Protein AF-T0HBQ2-F1 (afdb_monomer)

Radius of gyration: 15.49 Å; Cα contacts (8 Å, |Δi|>4): 165; chains: 1; bounding box: 42×34×46 Å

Organism: NCBI:txid1329909

Secondary structure (DSSP, 8-state):
---PPPPHHHHHHHHHHHHHHHTT---PPPPHHHHHHHHTSTT-SS-SSHHHHHTT---EETTSS-HHHHHHHHHTT-EEE-STTEEEESEEEEEETTEEEEEEPSS---TT-----HHHHHHHHHHTTS--

pLDDT: mean 80.98, std 19.63, range [35.66, 97.38]

Structure (mmCIF, N/CA/C/O backbone):
data_AF-T0HBQ2-F1
#
_entry.id   AF-T0HBQ2-F1
#
loop_
_atom_site.group_PDB
_atom_site.id
_atom_site.type_symbol
_atom_site.label_atom_id
_atom_site.label_alt_id
_atom_site.label_comp_id
_atom_site.label_asym_id
_atom_site.label_entity_id
_atom_site.label_seq_id
_atom_site.pdbx_PDB_ins_code
_atom_site.Cartn_x
_atom_site.Cartn_y
_atom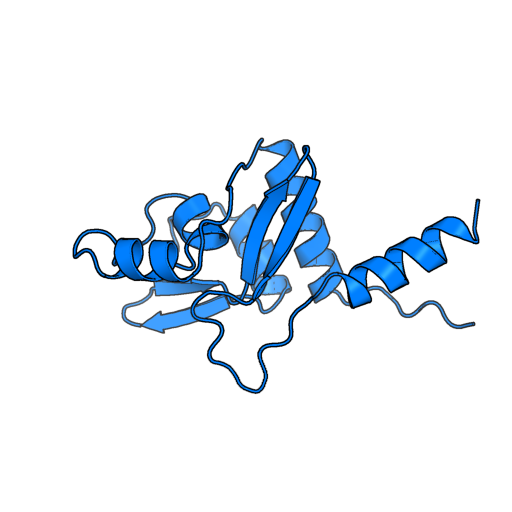_site.Cartn_z
_atom_site.occupancy
_atom_site.B_iso_or_equiv
_atom_site.auth_seq_id
_atom_site.auth_comp_id
_atom_site.auth_asym_id
_atom_site.auth_atom_id
_atom_site.pdbx_PDB_model_num
ATOM 1 N N . MET A 1 1 ? 25.997 1.566 -22.741 1.00 35.66 1 MET A N 1
ATOM 2 C CA . MET A 1 1 ? 24.821 2.125 -22.046 1.00 35.66 1 MET A CA 1
ATOM 3 C C . MET A 1 1 ? 24.712 1.360 -20.736 1.00 35.66 1 MET A C 1
ATOM 5 O O . MET A 1 1 ? 24.513 0.155 -20.761 1.00 35.66 1 MET A O 1
ATOM 9 N N . ILE A 1 2 ? 25.081 2.012 -19.638 1.00 40.78 2 ILE A N 1
ATOM 10 C CA . ILE A 1 2 ? 25.228 1.436 -18.293 1.00 40.78 2 ILE A CA 1
ATOM 11 C C . ILE A 1 2 ? 23.860 0.945 -17.805 1.00 40.78 2 ILE A C 1
ATOM 13 O O . ILE A 1 2 ? 22.962 1.756 -17.610 1.00 40.78 2 ILE A O 1
ATOM 17 N N . HIS A 1 3 ? 23.693 -0.371 -17.645 1.00 42.44 3 HIS A N 1
ATOM 18 C CA . HIS A 1 3 ? 22.608 -0.926 -16.834 1.00 42.44 3 HIS A CA 1
ATOM 19 C C . HIS A 1 3 ? 22.850 -0.440 -15.402 1.00 42.44 3 HIS A C 1
ATOM 21 O O . HIS A 1 3 ? 23.808 -0.884 -14.767 1.00 42.44 3 HIS A O 1
ATOM 27 N N . SER A 1 4 ? 22.042 0.503 -14.912 1.00 50.72 4 SER A N 1
ATOM 28 C CA . SER A 1 4 ? 22.009 0.776 -13.474 1.00 50.72 4 SER A CA 1
ATOM 29 C C . SER A 1 4 ? 21.645 -0.529 -12.762 1.00 50.72 4 SER A C 1
ATOM 31 O O . SER A 1 4 ? 20.703 -1.195 -13.206 1.00 50.72 4 SER A O 1
ATOM 33 N N . PRO A 1 5 ? 22.366 -0.935 -11.701 1.00 57.09 5 PRO A N 1
ATOM 34 C CA . PRO A 1 5 ? 21.876 -2.003 -10.844 1.00 57.09 5 PRO A CA 1
ATOM 35 C C . PRO A 1 5 ? 20.478 -1.603 -10.369 1.00 57.09 5 PRO A C 1
ATOM 37 O O . PRO A 1 5 ? 20.265 -0.448 -10.001 1.00 57.09 5 PRO A O 1
ATOM 40 N N . ILE A 1 6 ? 19.522 -2.530 -10.457 1.00 63.19 6 ILE A N 1
ATOM 41 C CA . ILE A 1 6 ? 18.178 -2.319 -9.912 1.00 63.19 6 ILE A CA 1
ATOM 42 C C . ILE A 1 6 ? 18.363 -1.904 -8.451 1.00 63.19 6 ILE A C 1
ATOM 44 O O . ILE A 1 6 ? 19.066 -2.599 -7.710 1.00 63.19 6 ILE A O 1
ATOM 48 N N . ASP A 1 7 ? 17.792 -0.762 -8.070 1.00 80.50 7 ASP A N 1
ATOM 49 C CA . ASP A 1 7 ? 17.837 -0.277 -6.695 1.00 80.50 7 ASP A CA 1
ATOM 50 C C . ASP A 1 7 ? 17.313 -1.393 -5.765 1.00 80.50 7 ASP A C 1
ATOM 52 O O . ASP A 1 7 ? 16.291 -2.011 -6.085 1.00 80.50 7 ASP A O 1
ATOM 56 N N . PRO A 1 8 ? 17.991 -1.719 -4.648 1.00 79.94 8 PRO A N 1
ATOM 57 C CA . PRO A 1 8 ? 17.496 -2.703 -3.688 1.00 79.94 8 PRO A CA 1
ATOM 58 C C . PRO A 1 8 ? 16.039 -2.468 -3.268 1.00 79.94 8 PRO A C 1
ATOM 60 O O . PRO A 1 8 ? 15.309 -3.439 -3.055 1.00 79.94 8 PRO A O 1
ATOM 63 N N . ALA A 1 9 ? 15.602 -1.206 -3.207 1.00 80.69 9 ALA A N 1
ATOM 64 C CA . ALA A 1 9 ? 14.220 -0.857 -2.928 1.00 80.69 9 ALA A CA 1
ATOM 65 C C . ALA A 1 9 ? 13.281 -1.273 -4.071 1.00 80.69 9 ALA A C 1
ATOM 67 O O . ALA A 1 9 ? 12.290 -1.965 -3.831 1.00 80.69 9 ALA A O 1
ATOM 68 N N . ASP A 1 10 ? 13.627 -0.955 -5.320 1.00 81.06 10 ASP A N 1
ATOM 69 C CA . ASP A 1 10 ? 12.858 -1.364 -6.503 1.00 81.06 10 ASP A CA 1
ATOM 70 C C . ASP A 1 10 ? 12.796 -2.892 -6.642 1.00 81.06 10 ASP A C 1
ATOM 72 O O . ASP A 1 10 ? 11.749 -3.460 -6.970 1.00 81.06 10 ASP A O 1
ATOM 76 N N . ALA A 1 11 ? 13.900 -3.585 -6.350 1.00 84.75 11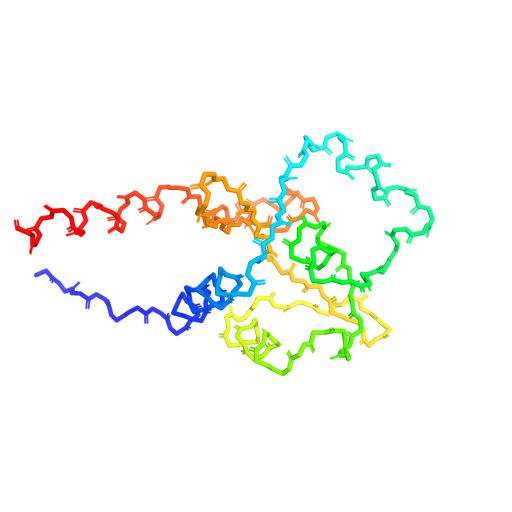 ALA A N 1
ATOM 77 C CA . ALA A 1 11 ? 13.953 -5.043 -6.345 1.00 84.75 11 ALA A CA 1
ATOM 78 C C . ALA A 1 11 ? 13.039 -5.641 -5.263 1.00 84.75 11 ALA A C 1
ATOM 80 O O . ALA A 1 11 ? 12.332 -6.617 -5.527 1.00 84.75 11 ALA A O 1
ATOM 81 N N . ALA A 1 12 ? 13.007 -5.045 -4.067 1.00 88.25 12 ALA A N 1
ATOM 82 C CA . ALA A 1 12 ? 12.119 -5.462 -2.987 1.00 88.25 12 ALA A CA 1
ATOM 83 C C . ALA A 1 12 ? 10.641 -5.220 -3.332 1.00 88.25 12 ALA A C 1
ATOM 85 O O . ALA A 1 12 ? 9.809 -6.099 -3.097 1.00 88.25 12 ALA A O 1
ATOM 86 N N . LEU A 1 13 ? 10.306 -4.094 -3.971 1.00 89.06 13 LEU A N 1
ATOM 87 C CA . LEU A 1 13 ? 8.953 -3.830 -4.471 1.00 89.06 13 LEU A CA 1
ATOM 88 C C . LEU A 1 13 ? 8.551 -4.815 -5.580 1.00 89.06 13 LEU A C 1
ATOM 90 O O . LEU A 1 13 ? 7.431 -5.329 -5.575 1.00 89.06 13 LEU A O 1
ATOM 94 N N . ALA A 1 14 ? 9.454 -5.144 -6.505 1.00 89.50 14 ALA A N 1
ATOM 95 C CA . ALA A 1 14 ? 9.195 -6.150 -7.533 1.00 89.50 14 ALA A CA 1
ATOM 96 C C . ALA A 1 14 ? 8.975 -7.548 -6.926 1.00 89.50 14 ALA A C 1
ATOM 98 O O . ALA A 1 14 ? 8.033 -8.249 -7.310 1.00 89.50 14 ALA A O 1
ATOM 99 N N . ALA A 1 15 ? 9.797 -7.940 -5.948 1.00 93.12 15 ALA A N 1
ATOM 100 C CA . ALA A 1 15 ? 9.646 -9.193 -5.212 1.00 93.12 15 ALA A CA 1
ATOM 101 C C . ALA A 1 15 ? 8.335 -9.229 -4.409 1.00 93.12 15 ALA A C 1
ATOM 103 O O . ALA A 1 15 ? 7.642 -10.247 -4.423 1.00 93.12 15 ALA A O 1
ATOM 104 N N . LEU A 1 16 ? 7.932 -8.107 -3.801 1.00 96.12 16 LEU A N 1
ATOM 105 C CA . LEU A 1 16 ? 6.632 -7.961 -3.147 1.00 96.12 16 LEU A CA 1
ATOM 106 C C . LEU A 1 16 ? 5.493 -8.245 -4.130 1.00 96.12 16 LEU A C 1
ATOM 108 O O . LEU A 1 16 ? 4.626 -9.063 -3.833 1.00 96.12 16 LEU A O 1
ATOM 112 N N . LEU A 1 17 ? 5.501 -7.646 -5.324 1.00 94.94 17 LEU A N 1
ATOM 113 C CA . LEU A 1 17 ? 4.463 -7.904 -6.329 1.00 94.94 17 LEU A CA 1
ATOM 114 C C . LEU A 1 17 ? 4.431 -9.376 -6.767 1.00 94.94 17 LEU A C 1
ATOM 116 O O . LEU A 1 17 ? 3.349 -9.944 -6.934 1.00 94.94 17 LEU A O 1
ATOM 120 N N . GLN A 1 18 ? 5.588 -10.019 -6.936 1.00 95.38 18 GLN A N 1
ATOM 121 C CA . GLN A 1 18 ? 5.652 -11.444 -7.275 1.00 95.38 18 GLN A CA 1
ATOM 122 C C . GLN A 1 18 ? 5.089 -12.325 -6.155 1.00 95.38 18 GLN A C 1
ATOM 124 O O . GLN A 1 18 ? 4.288 -13.221 -6.429 1.00 95.38 18 GLN A O 1
ATOM 129 N N . LEU A 1 19 ? 5.449 -12.038 -4.903 1.00 97.12 19 LEU A N 1
ATOM 130 C CA . LEU A 1 19 ? 4.963 -12.749 -3.726 1.00 97.12 19 LEU A CA 1
ATOM 131 C C . LEU A 1 19 ? 3.445 -12.617 -3.580 1.00 97.12 19 LEU A C 1
ATOM 133 O O . LEU A 1 19 ? 2.736 -13.613 -3.436 1.00 97.12 19 LEU A O 1
ATOM 137 N N . LEU A 1 20 ? 2.932 -11.390 -3.678 1.00 96.62 20 LEU A N 1
ATOM 138 C CA . LEU A 1 20 ? 1.500 -11.107 -3.643 1.00 96.62 20 LEU A CA 1
ATOM 139 C C . LEU A 1 20 ? 0.764 -11.857 -4.758 1.00 96.62 20 LEU A C 1
ATOM 141 O O . LEU A 1 20 ? -0.273 -12.470 -4.510 1.00 96.62 20 LEU A O 1
ATOM 145 N N . LYS A 1 21 ? 1.324 -11.880 -5.972 1.00 95.00 21 LYS A N 1
ATOM 146 C CA . LYS A 1 21 ? 0.753 -12.626 -7.098 1.00 95.00 21 LYS A CA 1
ATOM 147 C C . LYS A 1 21 ? 0.721 -14.132 -6.831 1.00 95.00 21 LYS A C 1
ATOM 149 O O . LYS A 1 21 ? -0.304 -14.761 -7.088 1.00 95.00 21 LYS A O 1
ATOM 154 N N . ALA A 1 22 ? 1.802 -14.702 -6.298 1.00 96.31 22 ALA A N 1
ATOM 155 C CA . ALA A 1 22 ? 1.880 -16.122 -5.946 1.00 96.31 22 ALA A CA 1
ATOM 156 C C . ALA A 1 22 ? 0.867 -16.516 -4.859 1.00 96.31 22 ALA A C 1
ATOM 158 O O . ALA A 1 22 ? 0.388 -17.644 -4.839 1.00 96.31 22 ALA A O 1
ATOM 159 N N . ARG A 1 23 ? 0.506 -15.566 -3.992 1.00 96.06 23 ARG A N 1
ATOM 160 C CA . ARG A 1 23 ? -0.496 -15.723 -2.930 1.00 96.06 23 ARG A CA 1
ATOM 161 C C . ARG A 1 23 ? -1.908 -15.305 -3.355 1.00 96.06 23 ARG A C 1
ATOM 163 O O . ARG A 1 23 ? -2.772 -15.127 -2.503 1.00 96.06 23 ARG A O 1
ATOM 170 N N . ASN A 1 24 ? -2.144 -15.127 -4.657 1.00 95.81 24 ASN A N 1
ATOM 171 C CA . ASN A 1 24 ? -3.436 -14.734 -5.223 1.00 95.81 24 ASN A CA 1
ATOM 172 C C . ASN A 1 24 ? -4.005 -13.429 -4.637 1.00 95.81 24 ASN A C 1
ATOM 174 O O . ASN A 1 24 ? -5.224 -13.267 -4.560 1.00 95.81 24 ASN A O 1
ATOM 178 N N . TYR A 1 25 ? -3.136 -12.487 -4.254 1.00 96.56 25 TYR A N 1
ATOM 179 C CA . TYR A 1 25 ? -3.552 -11.160 -3.815 1.00 96.56 25 TYR A CA 1
ATOM 180 C C . TYR A 1 25 ? -4.443 -10.504 -4.872 1.00 96.56 25 TYR A C 1
ATOM 182 O O . TYR A 1 25 ? -4.109 -10.466 -6.062 1.00 96.56 25 TYR A O 1
ATOM 190 N N . HIS A 1 26 ? -5.566 -9.953 -4.422 1.00 95.06 26 HIS A N 1
ATOM 191 C CA . HIS A 1 26 ? -6.528 -9.307 -5.293 1.00 95.06 26 HIS A CA 1
ATOM 192 C C . HIS A 1 26 ? -7.122 -8.076 -4.618 1.00 95.06 26 HIS A C 1
ATOM 194 O O . HIS A 1 26 ? -7.753 -8.158 -3.566 1.00 95.06 26 HIS A O 1
ATOM 200 N N . PHE A 1 27 ? -6.955 -6.929 -5.266 1.00 95.00 27 PHE A N 1
ATOM 201 C CA . PHE A 1 27 ? -7.561 -5.677 -4.845 1.00 95.00 27 PHE A CA 1
ATOM 202 C C . PHE A 1 27 ? -7.871 -4.819 -6.067 1.00 95.00 27 PHE A C 1
ATOM 204 O O . PHE A 1 27 ? -6.990 -4.554 -6.884 1.00 95.00 27 PHE A O 1
ATOM 211 N N . VAL A 1 28 ? -9.122 -4.393 -6.215 1.00 91.31 28 VAL A N 1
ATOM 212 C CA . VAL A 1 28 ? -9.531 -3.473 -7.281 1.00 91.31 28 VAL A CA 1
ATOM 213 C C . VAL A 1 28 ? -9.681 -2.093 -6.667 1.00 91.31 28 VAL A C 1
ATOM 215 O O . VAL A 1 28 ? -10.528 -1.892 -5.797 1.00 91.31 28 VAL A O 1
ATOM 218 N N . THR A 1 29 ? -8.853 -1.151 -7.117 1.00 83.25 29 THR A N 1
ATOM 219 C CA . THR A 1 29 ? -8.858 0.217 -6.598 1.00 83.25 29 THR A CA 1
ATOM 220 C C . THR A 1 29 ? -10.199 0.887 -6.906 1.00 83.25 29 THR A C 1
ATOM 222 O O . THR A 1 29 ? -10.552 1.021 -8.081 1.00 83.25 29 THR A O 1
ATOM 225 N N . PRO A 1 30 ? -10.965 1.311 -5.887 1.00 88.38 30 PRO A N 1
ATOM 226 C CA . PRO A 1 30 ? -12.185 2.077 -6.099 1.00 88.38 30 PRO A CA 1
ATOM 227 C C . PRO A 1 30 ? -11.847 3.519 -6.514 1.00 88.38 30 PRO A C 1
ATOM 229 O O . PRO A 1 30 ? -10.695 3.947 -6.470 1.00 88.38 30 PRO A O 1
ATOM 232 N N . THR A 1 31 ? -12.852 4.312 -6.888 1.00 83.62 31 THR A N 1
ATOM 233 C CA . THR A 1 31 ? -12.623 5.743 -7.154 1.00 83.62 31 THR A CA 1
ATOM 234 C C . THR A 1 31 ? -12.143 6.467 -5.888 1.00 83.62 31 THR A C 1
ATOM 236 O O . THR A 1 31 ? -12.556 6.074 -4.795 1.00 83.62 31 THR A O 1
ATOM 239 N N . PRO A 1 32 ? -11.353 7.555 -5.990 1.00 84.44 32 PRO A N 1
ATOM 240 C CA . PRO A 1 32 ? -10.907 8.317 -4.818 1.00 84.44 32 PRO A CA 1
ATOM 241 C C . PRO A 1 32 ? -12.058 8.767 -3.907 1.00 84.44 32 PRO A C 1
ATOM 243 O O . PRO A 1 32 ? -11.970 8.633 -2.692 1.00 84.44 32 PRO A O 1
ATOM 246 N N . ALA A 1 33 ? -13.187 9.198 -4.483 1.00 85.50 33 ALA A N 1
ATOM 247 C CA . ALA A 1 33 ? -14.385 9.549 -3.716 1.00 85.50 33 ALA A CA 1
ATOM 248 C C . ALA A 1 33 ? -14.939 8.354 -2.917 1.00 85.50 33 ALA A C 1
ATOM 250 O O . ALA A 1 33 ? -15.275 8.484 -1.743 1.00 85.50 33 ALA A O 1
ATOM 251 N N . THR A 1 34 ? -14.990 7.168 -3.530 1.00 87.56 34 THR A N 1
ATOM 252 C CA . THR A 1 34 ? -15.394 5.937 -2.835 1.00 87.56 34 THR A CA 1
ATOM 253 C C . THR A 1 34 ? -14.368 5.544 -1.774 1.00 87.56 34 THR A C 1
ATOM 255 O O . THR A 1 34 ? -14.749 5.096 -0.695 1.00 87.56 34 THR A O 1
ATOM 258 N N . HIS A 1 35 ? -13.075 5.736 -2.052 1.00 89.31 35 HIS A N 1
ATOM 259 C CA . HIS A 1 35 ? -11.991 5.490 -1.104 1.00 89.31 35 HIS A CA 1
ATOM 260 C C . HIS A 1 35 ? -12.174 6.342 0.154 1.00 89.31 35 HIS A C 1
ATOM 262 O O . HIS A 1 35 ? -12.281 5.787 1.248 1.00 89.31 35 HIS A O 1
ATOM 268 N N . GLY A 1 36 ? -12.350 7.654 -0.009 1.00 88.75 36 GLY A N 1
ATOM 269 C CA . GLY A 1 36 ? -12.628 8.581 1.087 1.00 88.75 36 GLY A CA 1
ATOM 270 C C . GLY A 1 36 ? -13.886 8.220 1.883 1.00 88.75 36 GLY A C 1
ATOM 271 O O . GLY A 1 36 ? -13.832 8.151 3.108 1.00 88.75 36 GLY A O 1
ATOM 272 N N . LEU A 1 37 ? -14.998 7.902 1.207 1.00 92.62 37 LEU A N 1
ATOM 273 C CA . LEU A 1 37 ? -16.254 7.498 1.862 1.00 92.62 37 LEU A CA 1
ATOM 274 C C . LEU A 1 37 ? -16.141 6.196 2.664 1.00 92.62 37 LEU A C 1
ATOM 276 O O . LEU A 1 37 ? -16.864 5.989 3.639 1.00 92.62 37 LEU A O 1
ATOM 280 N N . VAL A 1 38 ? -15.288 5.270 2.232 1.00 92.62 38 VAL A N 1
ATOM 281 C CA . VAL A 1 38 ? -15.045 4.030 2.972 1.00 92.62 38 VAL A CA 1
ATOM 282 C C . VAL A 1 38 ? -14.145 4.304 4.173 1.00 92.62 38 VAL A C 1
ATOM 284 O O . VAL A 1 38 ? -14.443 3.817 5.259 1.00 92.62 38 VAL A O 1
ATOM 287 N N . LEU A 1 39 ? -13.082 5.092 4.012 1.00 92.88 39 LEU A N 1
ATOM 288 C CA . LEU A 1 39 ? -12.153 5.410 5.102 1.00 92.88 39 LEU A CA 1
ATOM 289 C C . LEU A 1 39 ? -12.751 6.331 6.169 1.00 92.88 39 LEU A C 1
ATOM 291 O O . LEU A 1 39 ? -12.318 6.289 7.315 1.00 92.88 39 LEU A O 1
ATOM 295 N N . SER A 1 40 ? -13.782 7.115 5.843 1.00 92.56 40 SER A N 1
ATOM 296 C CA . SER A 1 40 ? -14.476 7.953 6.828 1.00 92.56 40 SER A CA 1
ATOM 297 C C . SER A 1 40 ? -15.285 7.150 7.854 1.00 92.56 40 SER A C 1
ATOM 299 O O . SER A 1 40 ? -15.818 7.723 8.806 1.00 92.56 40 SER A O 1
ATOM 301 N N . ARG A 1 41 ? -15.436 5.834 7.664 1.00 94.12 41 ARG A N 1
ATOM 302 C CA . ARG A 1 41 ? -16.228 4.987 8.555 1.00 94.12 41 ARG A CA 1
ATOM 303 C C . ARG A 1 41 ? -15.438 4.624 9.825 1.00 94.12 41 ARG A C 1
ATOM 305 O O . ARG A 1 41 ? -14.266 4.257 9.716 1.00 94.12 41 ARG A O 1
ATOM 312 N N . PRO A 1 42 ? -16.041 4.668 11.031 1.00 89.81 42 PRO A N 1
ATOM 313 C CA . PRO A 1 42 ? -15.327 4.429 12.292 1.00 89.81 42 PRO A CA 1
ATOM 314 C C . PRO A 1 42 ? -14.601 3.080 12.387 1.00 89.81 42 PRO A C 1
ATOM 316 O O . PRO A 1 42 ? -13.574 2.978 13.052 1.00 89.81 42 PRO A O 1
ATOM 319 N N . GLU A 1 43 ? -15.110 2.046 11.722 1.00 91.00 43 GLU A N 1
ATOM 320 C CA . GLU A 1 43 ? -14.530 0.704 11.697 1.00 91.00 43 GLU A CA 1
ATOM 321 C C . GLU A 1 43 ? -13.298 0.576 10.788 1.00 91.00 43 GLU A C 1
ATOM 323 O O . GLU A 1 43 ? -12.582 -0.424 10.873 1.00 91.00 43 GLU A O 1
ATOM 328 N N . ARG A 1 44 ? -13.033 1.577 9.937 1.00 92.62 44 ARG A N 1
ATOM 329 C CA . ARG A 1 44 ? -11.935 1.621 8.958 1.00 92.62 44 ARG A CA 1
ATOM 330 C C . ARG A 1 44 ? -10.776 2.481 9.468 1.00 92.62 44 ARG A C 1
ATOM 332 O O . ARG A 1 44 ? -10.236 3.302 8.742 1.00 92.62 44 ARG A O 1
ATOM 339 N N . ARG A 1 45 ? -10.406 2.298 10.738 1.00 90.38 45 ARG A N 1
ATOM 340 C CA . ARG A 1 45 ? -9.267 2.985 11.380 1.00 90.38 45 ARG A CA 1
ATOM 341 C C . ARG A 1 45 ? -7.986 2.164 11.409 1.00 90.38 45 ARG A C 1
ATOM 343 O O . ARG A 1 45 ? -6.921 2.730 11.612 1.00 90.38 45 ARG A O 1
ATOM 350 N N . GLU A 1 46 ? -8.095 0.853 11.238 1.0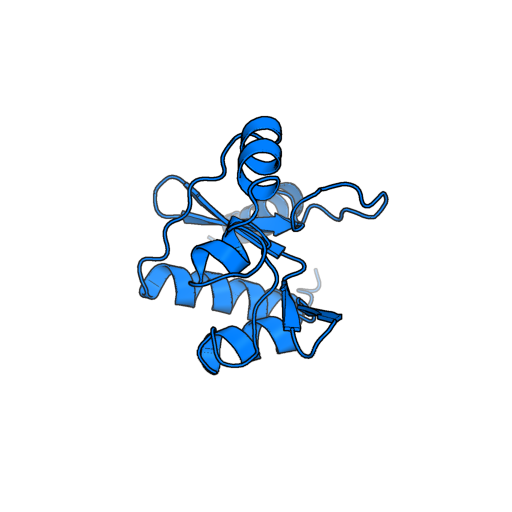0 94.38 46 GLU A N 1
ATOM 351 C CA . GLU A 1 46 ? -6.970 -0.071 11.308 1.00 94.38 46 GLU A CA 1
ATOM 352 C C . GLU A 1 46 ? -7.198 -1.242 10.355 1.00 94.38 46 GLU A C 1
ATOM 354 O O . GLU A 1 46 ? -8.323 -1.734 10.203 1.00 94.38 46 GLU A O 1
ATOM 359 N N . ALA A 1 47 ? -6.126 -1.659 9.693 1.00 96.94 47 ALA A N 1
ATOM 360 C CA . ALA A 1 47 ? -6.130 -2.778 8.779 1.00 96.94 47 ALA A CA 1
ATOM 361 C C . ALA A 1 47 ? -6.327 -4.100 9.524 1.00 96.94 47 ALA A C 1
ATOM 363 O O . ALA A 1 47 ? -5.774 -4.321 10.599 1.00 96.94 47 ALA A O 1
ATOM 364 N N . ARG A 1 48 ? -7.090 -5.011 8.918 1.00 96.38 48 ARG A N 1
ATOM 365 C CA . ARG A 1 48 ? -7.320 -6.361 9.466 1.00 96.38 48 ARG A CA 1
ATOM 366 C C . ARG A 1 48 ? -6.821 -7.465 8.549 1.00 96.38 48 ARG A C 1
ATOM 368 O O . ARG A 1 48 ? -6.893 -8.638 8.897 1.00 96.38 48 ARG A O 1
ATOM 375 N N . LYS A 1 49 ? -6.353 -7.088 7.363 1.00 96.75 49 LYS A N 1
ATOM 376 C CA . LYS A 1 49 ? -5.830 -7.975 6.328 1.00 96.75 49 LYS A CA 1
ATOM 377 C C . LYS A 1 49 ? -4.956 -7.192 5.357 1.00 96.75 49 LYS A C 1
ATOM 379 O O . LYS A 1 49 ? -4.959 -5.961 5.350 1.00 96.75 49 LYS A O 1
ATOM 384 N N . ILE A 1 50 ? -4.233 -7.912 4.512 1.00 97.25 50 ILE A N 1
ATOM 385 C CA . ILE A 1 50 ? -3.244 -7.325 3.610 1.00 97.25 50 ILE A CA 1
ATOM 386 C C . ILE A 1 50 ? -3.848 -6.355 2.584 1.00 97.25 50 ILE A C 1
ATOM 388 O O . ILE A 1 50 ? -3.201 -5.378 2.223 1.00 97.25 50 ILE A O 1
ATOM 392 N N . GLU A 1 51 ? -5.095 -6.547 2.147 1.00 96.94 51 GLU 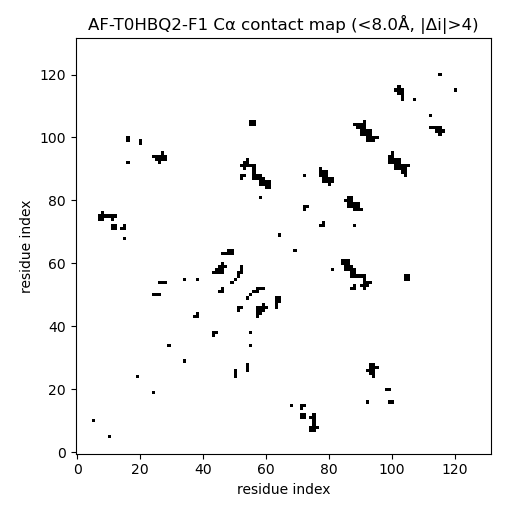A N 1
ATOM 393 C CA . GLU A 1 51 ? -5.772 -5.604 1.245 1.00 96.94 51 GLU A CA 1
ATOM 394 C C . GLU A 1 51 ? -6.137 -4.295 1.948 1.00 96.94 51 GLU A C 1
ATOM 396 O O . GLU A 1 51 ? -6.234 -3.259 1.301 1.00 96.94 51 GLU A O 1
ATOM 401 N N . ASP A 1 52 ? -6.323 -4.304 3.268 1.00 97.38 52 ASP A N 1
ATOM 402 C CA . ASP A 1 52 ? -6.519 -3.067 4.022 1.00 97.38 52 ASP A CA 1
ATOM 403 C C . ASP A 1 52 ? -5.221 -2.257 4.086 1.00 97.38 52 ASP A C 1
ATOM 405 O O . ASP A 1 52 ? -5.255 -1.043 3.895 1.00 97.38 52 ASP A O 1
ATOM 409 N N . VAL A 1 53 ? -4.080 -2.931 4.257 1.00 97.25 53 VAL A N 1
ATOM 410 C CA . VAL A 1 53 ? -2.757 -2.291 4.250 1.00 97.25 53 VAL A CA 1
ATOM 411 C C . VAL A 1 53 ? -2.402 -1.790 2.856 1.00 97.25 53 VAL A C 1
ATOM 413 O O . VAL A 1 53 ? -2.245 -0.594 2.634 1.00 97.25 53 VAL A O 1
ATOM 416 N N . LEU A 1 54 ? -2.297 -2.718 1.905 1.00 95.88 54 LEU A N 1
ATOM 417 C CA . LEU A 1 54 ? -1.757 -2.451 0.579 1.00 95.88 54 LEU A CA 1
ATOM 418 C C . LEU A 1 54 ? -2.826 -2.011 -0.414 1.00 95.88 54 LEU A C 1
ATOM 420 O O . LEU A 1 54 ? -2.473 -1.567 -1.482 1.00 95.88 54 LEU A O 1
ATOM 424 N N . GLY A 1 55 ? -4.119 -2.122 -0.135 1.00 94.75 55 GLY A N 1
ATOM 425 C CA . GLY A 1 55 ? -5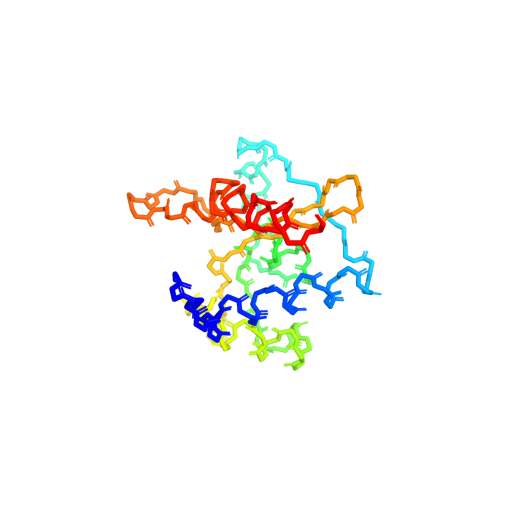.162 -1.624 -1.041 1.00 94.75 55 GLY A CA 1
ATOM 426 C C . GLY A 1 55 ? -5.745 -0.301 -0.562 1.00 94.75 55 GLY A C 1
ATOM 427 O O . GLY A 1 55 ? -5.811 0.680 -1.303 1.00 94.75 55 GLY A O 1
ATOM 428 N N . TRP A 1 56 ? -6.146 -0.278 0.709 1.00 95.75 56 TRP A N 1
ATOM 429 C CA . TRP A 1 56 ? -6.822 0.862 1.325 1.00 95.75 56 TRP A CA 1
ATOM 430 C C . TRP A 1 56 ? -5.884 1.853 2.025 1.00 95.75 56 TRP A C 1
ATOM 432 O O . TRP A 1 56 ? -6.377 2.895 2.458 1.00 95.75 56 TRP A O 1
ATOM 442 N N . SER A 1 57 ? -4.579 1.562 2.110 1.00 94.19 57 SER A N 1
ATOM 443 C CA . SER A 1 57 ? -3.571 2.381 2.808 1.00 94.19 57 SER A CA 1
ATOM 444 C C . SER A 1 57 ? -3.876 2.589 4.298 1.00 94.19 57 SER A C 1
ATOM 446 O O . SER A 1 57 ? -3.539 3.618 4.884 1.00 94.19 57 SER A O 1
ATOM 448 N N . LEU A 1 58 ? -4.540 1.614 4.927 1.00 95.94 58 LEU A N 1
ATOM 449 C CA . LEU A 1 58 ? -4.863 1.676 6.348 1.00 95.94 58 LEU A CA 1
ATOM 450 C C . LEU A 1 58 ? -3.625 1.404 7.212 1.00 95.94 58 LEU A C 1
ATOM 452 O O . LEU A 1 58 ? -2.805 0.552 6.857 1.00 95.94 58 LEU A O 1
ATOM 456 N N . PRO A 1 59 ? -3.499 2.08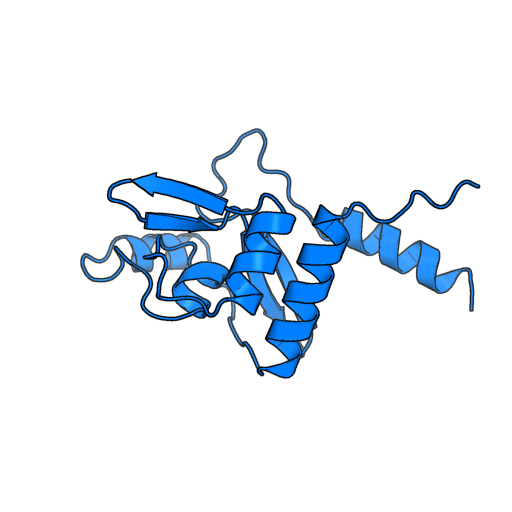4 8.367 1.00 96.44 59 PRO A N 1
ATOM 457 C CA . PRO A 1 59 ? -2.452 1.769 9.322 1.00 96.44 59 PRO A CA 1
ATOM 458 C C . PRO A 1 59 ? -2.678 0.377 9.922 1.00 96.44 59 PRO A C 1
ATOM 460 O O . PRO A 1 59 ? -3.815 -0.091 10.013 1.00 96.44 59 PRO A O 1
ATOM 463 N N . PHE A 1 60 ? -1.606 -0.281 10.345 1.00 97.38 60 PHE A N 1
ATOM 464 C CA . PHE A 1 60 ? -1.634 -1.660 10.812 1.00 97.38 60 PHE A CA 1
ATOM 465 C C . PHE A 1 60 ? -0.643 -1.916 11.947 1.00 97.38 60 PHE A C 1
ATOM 467 O O . PHE A 1 60 ? 0.426 -1.309 12.008 1.00 97.38 60 PHE A O 1
ATOM 474 N N . GLY A 1 61 ? -0.994 -2.835 12.845 1.00 95.50 61 GLY A N 1
ATOM 475 C CA . GLY A 1 61 ? -0.077 -3.342 13.864 1.00 95.50 61 GLY A CA 1
ATOM 476 C C . GLY A 1 61 ? 0.991 -4.274 13.280 1.00 95.50 61 GLY A C 1
ATOM 477 O O . GLY A 1 61 ? 0.749 -4.985 12.305 1.00 95.50 61 GLY A O 1
ATOM 478 N N . THR A 1 62 ? 2.163 -4.324 13.914 1.00 86.44 62 THR A N 1
ATOM 479 C CA . THR A 1 62 ? 3.349 -5.086 13.459 1.00 86.44 62 THR A CA 1
ATOM 480 C C . THR A 1 62 ? 3.131 -6.586 13.258 1.00 86.44 62 THR A C 1
ATOM 482 O O . THR A 1 62 ? 3.902 -7.224 12.551 1.00 86.44 62 THR A O 1
ATOM 485 N N . SER A 1 63 ? 2.096 -7.166 13.867 1.00 92.50 63 SER A N 1
ATOM 486 C CA . SER A 1 63 ? 1.772 -8.591 13.768 1.00 92.50 63 SER A CA 1
ATOM 487 C C . SER A 1 63 ? 0.813 -8.945 12.627 1.00 92.50 63 SER A C 1
ATOM 489 O O . SER A 1 63 ? 0.553 -10.130 12.420 1.00 92.50 63 SER A O 1
ATOM 491 N N . LEU A 1 64 ? 0.258 -7.957 11.909 1.00 96.62 64 LEU A N 1
ATOM 492 C CA . LEU A 1 64 ? -0.752 -8.214 10.878 1.00 96.62 64 LEU A CA 1
ATOM 493 C C . LEU A 1 64 ? -0.161 -8.854 9.618 1.00 96.62 64 LEU A C 1
ATOM 495 O O . LEU A 1 64 ? -0.769 -9.747 9.028 1.00 96.62 64 LEU A O 1
ATOM 499 N N . LEU A 1 65 ? 0.987 -8.349 9.173 1.00 96.12 65 LEU A N 1
ATOM 500 C CA . LEU A 1 65 ? 1.680 -8.860 8.000 1.00 96.12 65 LEU A CA 1
ATOM 501 C C . LEU A 1 65 ? 2.655 -9.952 8.435 1.00 96.12 65 LEU A C 1
ATOM 503 O O . LEU A 1 65 ? 3.309 -9.841 9.473 1.00 96.12 65 LEU A O 1
ATOM 507 N N . ASP A 1 66 ? 2.775 -11.009 7.634 1.00 95.06 66 ASP A N 1
ATOM 508 C CA . ASP A 1 66 ? 3.839 -11.978 7.865 1.00 95.06 66 ASP A CA 1
ATOM 509 C C . ASP A 1 66 ? 5.221 -11.351 7.647 1.00 95.06 66 ASP A C 1
ATOM 511 O O . ASP A 1 66 ? 5.387 -10.314 6.999 1.00 95.06 66 ASP A O 1
ATOM 515 N N . ARG A 1 67 ? 6.230 -12.027 8.200 1.00 95.69 67 ARG A N 1
ATOM 516 C CA . ARG A 1 67 ? 7.616 -11.563 8.191 1.00 95.69 67 ARG A CA 1
ATOM 517 C C . ARG A 1 67 ? 8.139 -11.276 6.784 1.00 95.69 67 ARG A C 1
ATOM 519 O O . ARG A 1 67 ? 8.907 -10.338 6.626 1.00 95.69 67 ARG A O 1
ATOM 526 N N . GLU A 1 68 ? 7.757 -12.075 5.791 1.00 96.88 68 GLU A N 1
ATOM 527 C CA . GLU A 1 68 ? 8.280 -11.943 4.430 1.00 96.88 68 GLU A CA 1
ATOM 528 C C . GLU A 1 68 ? 7.763 -10.657 3.773 1.00 96.88 68 GLU A C 1
ATOM 530 O O . GLU A 1 68 ? 8.546 -9.881 3.230 1.00 96.88 68 GLU A O 1
ATOM 535 N N . VAL A 1 69 ? 6.461 -10.376 3.903 1.00 97.00 69 VAL A N 1
ATOM 536 C CA . VAL A 1 69 ? 5.869 -9.120 3.417 1.00 97.00 69 VAL A CA 1
ATOM 537 C C . VAL A 1 69 ? 6.432 -7.914 4.171 1.00 97.00 69 VAL A C 1
ATOM 539 O O . VAL A 1 69 ? 6.791 -6.925 3.532 1.00 97.00 69 VAL A O 1
ATOM 542 N N . MET A 1 70 ? 6.545 -7.994 5.503 1.00 96.62 70 MET A N 1
ATOM 543 C CA . MET A 1 70 ? 7.141 -6.919 6.309 1.00 96.62 70 MET A CA 1
ATOM 544 C C . MET A 1 70 ? 8.559 -6.592 5.855 1.00 96.62 70 MET A C 1
ATOM 546 O O . MET A 1 70 ? 8.855 -5.439 5.565 1.00 96.62 70 MET A O 1
ATOM 550 N N . GLN A 1 71 ? 9.410 -7.607 5.720 1.00 96.62 71 GLN A N 1
ATOM 551 C CA . GLN A 1 71 ? 10.808 -7.423 5.351 1.00 96.62 71 GLN A CA 1
ATOM 552 C C . GLN A 1 71 ? 10.967 -6.788 3.963 1.00 96.62 71 GLN A C 1
ATOM 554 O O . GLN A 1 71 ? 11.858 -5.963 3.763 1.00 96.62 71 GLN A O 1
ATOM 559 N N . LEU A 1 72 ? 10.110 -7.143 3.000 1.00 96.06 72 LEU A N 1
ATOM 560 C CA . LEU A 1 72 ? 10.118 -6.528 1.670 1.00 96.06 72 LEU A CA 1
ATOM 561 C C . LEU A 1 72 ? 9.711 -5.052 1.722 1.00 96.06 72 LEU A C 1
ATOM 563 O O . LEU A 1 72 ? 10.339 -4.227 1.062 1.00 96.06 72 LEU A O 1
ATOM 567 N N . LEU A 1 73 ? 8.706 -4.706 2.529 1.00 94.88 73 LEU A N 1
ATOM 568 C CA . LEU A 1 73 ? 8.284 -3.316 2.716 1.00 94.88 73 LEU A CA 1
ATOM 569 C C . LEU A 1 73 ? 9.348 -2.486 3.451 1.00 94.88 73 LEU A C 1
ATOM 571 O O . LEU A 1 73 ? 9.618 -1.359 3.046 1.00 94.88 73 LEU A O 1
ATOM 575 N N . GLU A 1 74 ? 9.992 -3.043 4.478 1.00 94.94 74 GLU A N 1
ATOM 576 C CA . GLU A 1 74 ? 11.110 -2.407 5.190 1.00 94.94 74 GLU A CA 1
ATOM 577 C C . GLU A 1 74 ? 12.307 -2.175 4.262 1.00 94.94 74 GLU A C 1
ATOM 579 O O . GLU A 1 74 ? 12.845 -1.072 4.205 1.00 94.94 74 GLU A O 1
ATOM 584 N N . THR A 1 75 ? 12.694 -3.196 3.490 1.00 92.00 75 THR A N 1
ATOM 585 C CA . THR A 1 75 ? 13.814 -3.111 2.536 1.00 92.00 75 THR A CA 1
ATOM 586 C C . THR A 1 75 ? 13.543 -2.069 1.453 1.00 92.00 75 THR A C 1
ATOM 588 O O . THR A 1 75 ? 14.457 -1.371 1.025 1.00 92.00 75 THR A O 1
ATOM 591 N N . ALA A 1 76 ? 12.282 -1.932 1.039 1.00 87.75 76 ALA A N 1
ATOM 592 C CA . ALA A 1 76 ? 11.851 -0.915 0.091 1.00 87.75 76 ALA A CA 1
ATOM 593 C C . ALA A 1 76 ? 11.767 0.503 0.677 1.00 87.75 76 ALA A C 1
ATOM 595 O O . ALA A 1 76 ? 11.436 1.430 -0.058 1.00 87.75 76 ALA A O 1
ATOM 596 N N . GLY A 1 77 ? 11.990 0.686 1.985 1.00 90.75 77 GLY A N 1
ATOM 597 C CA . GLY A 1 77 ? 11.722 1.962 2.652 1.00 90.75 77 GLY A CA 1
ATOM 598 C C . GLY A 1 77 ? 10.252 2.381 2.540 1.00 90.75 77 GLY A C 1
ATOM 599 O O . GLY A 1 77 ? 9.944 3.564 2.562 1.00 90.75 77 GLY A O 1
ATOM 600 N N . ALA A 1 78 ? 9.341 1.418 2.377 1.00 91.88 78 ALA A N 1
ATOM 601 C CA . ALA A 1 78 ? 7.939 1.627 2.021 1.00 91.88 78 ALA A CA 1
ATOM 602 C C . ALA A 1 78 ? 7.006 1.714 3.239 1.00 91.88 78 ALA A C 1
ATOM 604 O O . ALA A 1 78 ? 5.797 1.504 3.095 1.00 91.88 78 ALA A O 1
ATOM 605 N N . LEU A 1 79 ? 7.554 1.962 4.430 1.00 94.12 79 LEU A N 1
ATOM 606 C CA . LEU A 1 79 ? 6.825 2.024 5.692 1.00 94.12 79 LEU A CA 1
ATOM 607 C C . LEU A 1 79 ? 7.069 3.359 6.390 1.00 94.12 79 LEU A C 1
ATOM 609 O O . LEU A 1 79 ? 8.200 3.827 6.477 1.00 94.12 79 LEU A O 1
ATOM 613 N N . GLU A 1 80 ? 6.004 3.914 6.952 1.00 94.25 80 GLU A N 1
ATOM 614 C CA . GLU A 1 80 ? 6.038 5.068 7.847 1.00 94.25 80 GLU A CA 1
ATOM 615 C C . GLU A 1 80 ? 5.372 4.723 9.185 1.00 94.25 80 GLU A C 1
ATOM 617 O O . GLU A 1 80 ? 4.463 3.887 9.249 1.00 94.25 80 GLU A O 1
ATOM 622 N N . GLU A 1 81 ? 5.809 5.363 10.268 1.00 94.25 81 GLU A N 1
ATOM 623 C CA . GLU A 1 81 ? 5.151 5.225 11.566 1.00 94.25 81 GLU A CA 1
ATOM 624 C C . GLU A 1 81 ? 3.793 5.943 11.558 1.00 94.25 81 GLU A C 1
ATOM 626 O O . GLU A 1 81 ? 3.684 7.116 11.209 1.00 94.25 81 GLU A O 1
ATOM 631 N N . ALA A 1 82 ? 2.745 5.248 12.003 1.00 92.31 82 ALA A N 1
ATOM 632 C CA . ALA A 1 82 ? 1.375 5.762 12.081 1.00 92.31 82 ALA A CA 1
ATOM 633 C C . ALA A 1 82 ? 0.904 5.989 13.534 1.00 92.31 82 ALA A C 1
ATOM 635 O O . ALA A 1 82 ? -0.300 6.046 13.811 1.00 92.31 82 ALA A O 1
ATOM 636 N N . GLY A 1 83 ? 1.858 6.101 14.466 1.00 90.56 83 GLY A N 1
ATOM 637 C CA . GLY A 1 83 ? 1.619 6.280 15.898 1.00 90.56 83 GLY A CA 1
ATOM 638 C C . GLY A 1 83 ? 1.087 5.028 16.604 1.00 90.56 83 GLY A C 1
ATOM 639 O O . GLY A 1 83 ? 0.593 4.087 15.983 1.00 90.56 83 GLY A O 1
ATOM 640 N N . GLU A 1 84 ? 1.183 5.016 17.938 1.00 89.50 84 GLU A N 1
ATOM 641 C CA . GLU A 1 84 ? 0.680 3.921 18.794 1.00 89.50 84 GLU A CA 1
ATOM 642 C C . GLU A 1 84 ? 1.269 2.538 18.435 1.00 89.50 84 GLU A C 1
ATOM 644 O O . GLU A 1 84 ? 0.609 1.513 18.574 1.00 89.50 84 GLU A O 1
ATOM 649 N N . GLY A 1 85 ? 2.514 2.503 17.943 1.00 89.75 85 GLY A N 1
ATOM 650 C CA . GLY A 1 85 ? 3.181 1.265 17.521 1.00 89.75 85 GLY A CA 1
ATOM 651 C C . GLY A 1 85 ? 2.650 0.667 16.212 1.00 89.75 85 GLY A C 1
ATOM 652 O O . GLY A 1 85 ? 2.902 -0.506 15.930 1.00 89.75 85 GLY A O 1
ATOM 653 N N . ARG A 1 86 ? 1.906 1.448 15.421 1.00 94.94 86 ARG A N 1
ATOM 654 C CA . ARG A 1 86 ? 1.404 1.056 14.100 1.00 94.94 86 ARG A CA 1
ATOM 655 C C . ARG A 1 86 ? 2.263 1.624 12.983 1.00 94.94 86 ARG A C 1
ATOM 657 O O . ARG A 1 86 ? 2.917 2.653 13.138 1.00 94.94 86 ARG A O 1
ATOM 664 N N . TRP A 1 87 ? 2.158 0.979 11.834 1.00 96.50 87 TRP A N 1
ATOM 665 C CA . TRP A 1 87 ? 2.810 1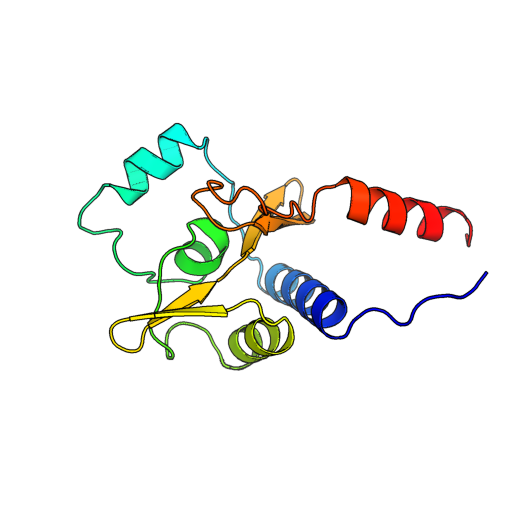.360 10.590 1.00 96.50 87 TRP A CA 1
ATOM 666 C C . TRP A 1 87 ? 1.771 1.672 9.522 1.00 96.50 87 TRP A C 1
ATOM 668 O O . TRP A 1 87 ? 0.633 1.211 9.603 1.00 96.50 87 TRP A O 1
ATOM 678 N N . ARG A 1 88 ? 2.158 2.418 8.494 1.00 95.62 88 ARG A N 1
ATOM 679 C CA . ARG A 1 88 ? 1.412 2.550 7.241 1.00 95.62 88 ARG A CA 1
ATOM 680 C C . ARG A 1 88 ? 2.363 2.279 6.084 1.00 95.62 88 ARG A C 1
ATOM 682 O O . ARG A 1 88 ? 3.545 2.592 6.172 1.00 95.62 88 ARG A O 1
ATOM 689 N N . SER A 1 89 ? 1.859 1.675 5.009 1.00 94.50 89 SER A N 1
ATOM 690 C CA . SER A 1 89 ? 2.645 1.580 3.781 1.00 94.50 89 SER A CA 1
ATOM 691 C C . SER A 1 89 ? 2.553 2.877 2.981 1.00 94.50 89 SER A C 1
ATOM 693 O O . SER A 1 89 ? 1.458 3.406 2.800 1.00 94.50 89 SER A O 1
ATOM 695 N N . LEU A 1 90 ? 3.691 3.336 2.461 1.00 91.38 90 LEU A N 1
ATOM 696 C CA . LEU A 1 90 ? 3.796 4.464 1.529 1.00 91.38 90 LEU A CA 1
ATOM 697 C C . LEU A 1 90 ? 3.263 4.125 0.132 1.00 91.38 90 LEU A C 1
ATOM 699 O O . LEU A 1 90 ? 3.014 5.016 -0.682 1.00 91.38 90 LEU A O 1
ATOM 703 N N . PHE A 1 91 ? 3.044 2.837 -0.143 1.00 90.81 91 PHE A N 1
ATOM 704 C CA . PHE A 1 91 ? 2.530 2.358 -1.413 1.00 90.81 91 PHE A CA 1
ATOM 705 C C . PHE A 1 91 ? 1.268 1.517 -1.244 1.00 90.81 91 PHE A C 1
ATOM 707 O O . PHE A 1 91 ? 1.010 0.895 -0.215 1.00 90.81 91 PHE A O 1
ATOM 714 N N . ARG A 1 92 ? 0.483 1.465 -2.315 1.00 92.00 92 ARG A N 1
ATOM 715 C CA . ARG A 1 92 ? -0.643 0.556 -2.484 1.00 92.00 92 ARG A CA 1
ATOM 716 C C . ARG A 1 92 ? -0.457 -0.308 -3.728 1.00 92.00 92 ARG A C 1
ATOM 718 O O . ARG A 1 92 ? 0.127 0.124 -4.718 1.00 92.00 92 ARG A O 1
ATOM 725 N N . VAL A 1 93 ? -0.999 -1.515 -3.699 1.00 93.38 93 VAL A N 1
ATOM 726 C CA . VAL A 1 93 ? -1.010 -2.502 -4.769 1.00 93.38 93 VAL A CA 1
ATOM 727 C C . VAL A 1 93 ? -2.441 -2.696 -5.258 1.00 93.38 93 VAL A C 1
ATOM 729 O O . VAL A 1 93 ? -3.379 -2.887 -4.492 1.00 93.38 93 VAL A O 1
ATOM 732 N N . SER A 1 94 ? -2.603 -2.674 -6.572 1.00 88.75 94 SER A N 1
ATOM 733 C CA . SER A 1 94 ? -3.871 -2.903 -7.261 1.00 88.75 94 SER A CA 1
ATOM 734 C C . SER A 1 94 ? -3.722 -4.030 -8.268 1.00 88.75 94 SER A C 1
ATOM 736 O O . SER A 1 94 ? -2.636 -4.263 -8.791 1.00 88.75 94 SER A O 1
ATOM 738 N N . SER A 1 95 ? -4.814 -4.721 -8.553 1.00 88.81 95 SER A N 1
ATOM 739 C CA . SER A 1 95 ? -4.864 -5.824 -9.505 1.00 88.81 95 SER A CA 1
ATOM 740 C C . SER A 1 95 ? -5.691 -5.452 -10.731 1.00 88.81 95 SER A C 1
ATOM 742 O O . SER A 1 95 ? -6.782 -4.895 -10.609 1.00 88.81 95 SER A O 1
ATOM 744 N N . LEU A 1 96 ? -5.179 -5.779 -11.918 1.00 84.88 96 LEU A N 1
ATOM 745 C CA . LEU A 1 96 ? -5.876 -5.600 -13.190 1.00 84.88 96 LEU A CA 1
ATOM 746 C C . LEU A 1 96 ? -5.428 -6.688 -14.170 1.00 84.88 96 LEU A C 1
ATOM 748 O O . LEU A 1 96 ? -4.241 -6.821 -14.458 1.00 84.88 96 LEU A O 1
ATOM 752 N N . GLY A 1 97 ? -6.371 -7.490 -14.672 1.00 77.62 97 GLY A N 1
ATOM 753 C CA . GLY A 1 97 ? -6.083 -8.519 -15.682 1.00 77.62 97 GLY A CA 1
ATOM 754 C C . GLY A 1 97 ? -5.038 -9.564 -15.258 1.00 77.62 97 GLY A C 1
ATOM 755 O O . GLY A 1 97 ? -4.259 -10.015 -16.090 1.00 77.62 97 GLY A O 1
ATOM 756 N N . GLY A 1 98 ? -4.968 -9.914 -13.967 1.00 78.62 98 GLY A N 1
ATOM 757 C CA . GLY A 1 98 ? -3.985 -10.873 -13.433 1.00 78.62 98 GLY A CA 1
ATOM 758 C C . GLY A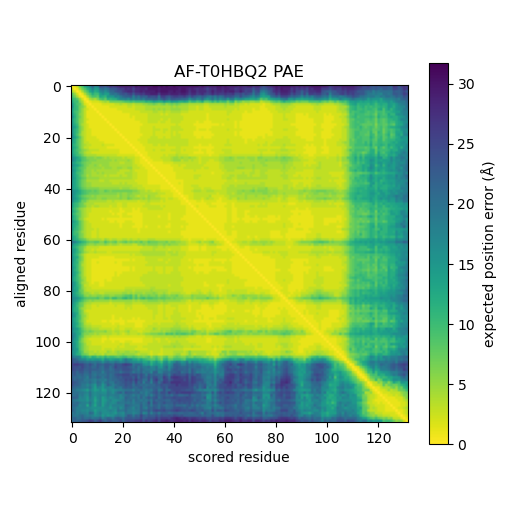 1 98 ? -2.567 -10.312 -13.235 1.00 78.62 98 GLY A C 1
ATOM 759 O O . GLY A 1 98 ? -1.663 -11.045 -12.823 1.00 78.62 98 GLY A O 1
ATOM 760 N N . ALA A 1 99 ? -2.366 -9.021 -13.506 1.00 85.94 99 ALA A N 1
ATOM 761 C CA . ALA A 1 99 ? -1.169 -8.273 -13.144 1.00 85.94 99 ALA A CA 1
ATOM 762 C C . ALA A 1 99 ? -1.412 -7.437 -11.879 1.00 85.94 99 ALA A C 1
ATOM 764 O O . ALA A 1 99 ? -2.553 -7.075 -11.577 1.00 85.94 99 ALA A O 1
ATOM 765 N N . LEU A 1 100 ? -0.330 -7.140 -11.155 1.00 89.62 100 LEU A N 1
ATOM 766 C CA . LEU A 1 100 ? -0.332 -6.263 -9.989 1.00 89.62 100 LEU A CA 1
ATOM 767 C C . LEU A 1 100 ? 0.453 -4.986 -10.296 1.00 89.62 100 LEU A C 1
ATOM 769 O O . LEU A 1 100 ? 1.480 -5.039 -10.971 1.00 89.62 100 LEU A O 1
ATOM 773 N N . PHE A 1 101 ? -0.040 -3.858 -9.794 1.00 84.81 101 PHE A N 1
ATOM 774 C CA . PHE A 1 101 ? 0.502 -2.522 -10.031 1.00 84.81 101 PHE A CA 1
ATOM 775 C C . PHE A 1 101 ? 0.630 -1.766 -8.720 1.00 84.81 101 PHE A C 1
ATOM 777 O O . PHE A 1 101 ? -0.319 -1.745 -7.932 1.00 84.81 101 PHE A O 1
ATOM 784 N N . LEU A 1 102 ? 1.778 -1.126 -8.532 1.00 87.44 102 LEU A N 1
ATOM 785 C CA . LEU A 1 102 ? 2.107 -0.325 -7.364 1.00 87.44 102 LEU A CA 1
ATOM 786 C C . LEU A 1 102 ? 1.771 1.154 -7.611 1.00 87.44 102 LEU A C 1
ATOM 788 O O . LEU A 1 102 ? 1.922 1.643 -8.727 1.00 87.44 102 LEU A O 1
ATOM 792 N N . HIS A 1 103 ? 1.301 1.850 -6.581 1.00 82.94 103 HIS A N 1
ATOM 793 C CA . HIS A 1 103 ? 0.950 3.274 -6.595 1.00 82.94 103 HIS A CA 1
ATOM 794 C C . HIS A 1 103 ? 1.305 3.893 -5.246 1.00 82.94 103 HIS A C 1
ATOM 796 O O . HIS A 1 103 ? 1.417 3.165 -4.266 1.00 82.94 103 HIS A O 1
ATOM 802 N N . SER A 1 104 ? 1.390 5.216 -5.154 1.00 83.50 104 SER A N 1
ATOM 803 C CA . SER A 1 104 ? 1.474 5.913 -3.863 1.00 83.50 104 SER A CA 1
ATOM 804 C C . SER A 1 104 ? 0.223 5.647 -3.014 1.00 83.50 104 SER A C 1
ATOM 806 O O . SER A 1 104 ? -0.879 5.430 -3.544 1.00 83.50 104 SER A O 1
ATOM 808 N N . ALA A 1 105 ? 0.398 5.634 -1.695 1.00 84.25 105 ALA A N 1
ATOM 809 C CA . ALA A 1 105 ? -0.686 5.467 -0.737 1.00 84.25 105 ALA A CA 1
ATOM 810 C C . ALA A 1 105 ? -1.766 6.561 -0.863 1.00 84.25 105 ALA A C 1
ATOM 812 O O . ALA A 1 105 ? -1.556 7.619 -1.450 1.00 84.25 105 ALA A O 1
ATOM 813 N N . TYR A 1 106 ? -2.963 6.277 -0.346 1.00 79.25 106 TYR A N 1
ATOM 814 C CA . TYR A 1 106 ? -4.048 7.258 -0.238 1.00 79.25 106 TYR A CA 1
ATOM 815 C C . TYR A 1 106 ? -3.998 8.008 1.110 1.00 79.25 106 TYR A C 1
ATOM 817 O O . TYR A 1 106 ? -3.746 7.352 2.124 1.00 79.25 106 TYR A O 1
ATOM 825 N N . PRO A 1 107 ? -4.373 9.305 1.172 1.00 76.44 107 PRO A N 1
ATOM 826 C CA . PRO A 1 107 ? -4.709 10.180 0.046 1.00 76.44 107 PRO A CA 1
ATOM 827 C C . PRO A 1 107 ? -3.460 10.601 -0.730 1.00 76.44 107 PRO A C 1
ATOM 829 O O . PRO A 1 107 ? -2.372 10.696 -0.175 1.00 76.44 107 PRO A O 1
ATOM 832 N N . THR A 1 108 ? -3.623 10.850 -2.026 1.00 64.81 108 THR A N 1
ATOM 833 C CA . THR A 1 108 ? -2.538 11.291 -2.912 1.00 64.81 108 THR A CA 1
ATOM 834 C C . THR A 1 108 ? -2.329 12.814 -2.794 1.00 64.81 108 THR A C 1
ATOM 836 O O . THR A 1 108 ? -2.382 13.514 -3.798 1.00 64.81 108 THR A O 1
ATOM 839 N N . ASP A 1 109 ? -2.194 13.338 -1.571 1.00 55.03 109 ASP A N 1
ATOM 840 C CA . ASP A 1 109 ? -2.116 14.789 -1.292 1.00 55.03 109 ASP A CA 1
ATOM 841 C C . ASP A 1 109 ? -0.671 15.321 -1.212 1.00 55.03 109 ASP A C 1
ATOM 843 O O . ASP A 1 109 ? -0.459 16.498 -0.932 1.00 55.03 109 ASP A O 1
ATOM 847 N N . ASP A 1 110 ? 0.325 14.467 -1.443 1.00 47.47 110 ASP A N 1
ATOM 848 C CA . ASP A 1 110 ? 1.731 14.864 -1.412 1.00 47.47 110 ASP A CA 1
ATOM 849 C C . ASP A 1 110 ? 2.090 15.624 -2.709 1.00 47.47 110 ASP A C 1
ATOM 851 O O . ASP A 1 110 ? 1.838 15.133 -3.812 1.00 47.47 110 ASP A O 1
ATOM 855 N N . GLU A 1 111 ? 2.650 16.835 -2.611 1.00 39.69 111 GLU A N 1
ATOM 856 C CA . GLU A 1 111 ? 3.178 17.567 -3.784 1.00 39.69 111 GLU A CA 1
ATOM 857 C C . GLU A 1 111 ? 4.379 16.819 -4.394 1.00 39.69 111 GLU A C 1
ATOM 859 O O . GLU A 1 111 ? 4.614 16.893 -5.601 1.00 39.69 111 GLU A O 1
ATOM 864 N N . ASP A 1 112 ? 5.040 16.002 -3.565 1.00 39.88 112 ASP A N 1
ATOM 865 C CA . ASP A 1 112 ? 6.019 14.980 -3.922 1.00 39.88 112 ASP A CA 1
ATOM 866 C C . ASP A 1 112 ? 5.377 13.588 -4.020 1.00 39.88 112 ASP A C 1
ATOM 868 O O . ASP A 1 112 ? 6.046 12.576 -3.800 1.00 39.88 112 ASP A O 1
ATOM 872 N N . ALA A 1 113 ? 4.081 13.493 -4.358 1.00 40.91 113 ALA A N 1
ATOM 873 C CA . ALA A 1 113 ? 3.451 12.227 -4.714 1.00 40.91 113 ALA A CA 1
ATOM 874 C C . ALA A 1 113 ? 4.124 11.716 -5.985 1.00 40.91 113 ALA A C 1
ATOM 876 O O . ALA A 1 113 ? 3.648 11.892 -7.110 1.00 40.91 113 ALA A O 1
ATOM 877 N N . VAL A 1 114 ? 5.261 11.054 -5.792 1.00 42.69 114 VAL A N 1
ATOM 878 C CA . VAL A 1 114 ? 5.930 10.264 -6.796 1.00 42.69 114 VAL A CA 1
ATOM 879 C C . VAL A 1 114 ? 4.973 9.123 -7.057 1.00 42.69 114 VAL A C 1
ATOM 881 O O . VAL A 1 114 ? 4.979 8.080 -6.401 1.00 42.69 114 VAL A O 1
ATOM 884 N N . PHE A 1 115 ? 4.111 9.335 -8.045 1.00 44.03 115 PHE A N 1
ATOM 885 C CA . PHE A 1 115 ? 3.644 8.249 -8.862 1.00 44.03 115 PHE A CA 1
ATOM 886 C C . PHE A 1 115 ? 4.911 7.496 -9.279 1.00 44.03 115 PHE A C 1
ATOM 888 O O . PHE A 1 115 ? 5.633 7.939 -10.172 1.00 44.03 115 PHE A O 1
ATOM 895 N N . PHE A 1 116 ? 5.138 6.302 -8.727 1.00 47.38 116 PHE A N 1
ATOM 896 C CA . PHE A 1 116 ? 5.726 5.228 -9.526 1.00 47.38 116 PHE A CA 1
ATOM 897 C C . PHE A 1 116 ? 4.694 4.851 -10.581 1.00 47.38 116 PHE A C 1
ATOM 899 O O . PHE A 1 116 ? 4.018 3.825 -10.546 1.00 47.38 116 PHE A O 1
ATOM 906 N N . GLY A 1 117 ? 4.493 5.815 -11.469 1.00 42.50 117 GLY A N 1
ATOM 907 C CA . GLY A 1 117 ? 3.500 5.791 -12.490 1.00 42.50 117 GLY A CA 1
ATOM 908 C C . GLY A 1 117 ? 3.970 4.864 -13.597 1.00 42.50 117 GLY A C 1
ATOM 909 O O . GLY A 1 117 ? 5.164 4.582 -13.744 1.00 42.50 117 GLY A O 1
ATOM 910 N N . PRO A 1 118 ? 3.032 4.418 -14.428 1.00 41.78 118 PRO A N 1
ATOM 911 C CA . PRO A 1 118 ? 3.300 3.602 -15.592 1.00 41.78 118 PRO A CA 1
ATOM 912 C C . PRO A 1 118 ? 4.415 4.112 -16.515 1.00 41.78 118 PRO A C 1
ATOM 914 O O . PRO A 1 118 ? 4.858 3.316 -17.321 1.00 41.78 118 PRO A O 1
ATOM 917 N N . ASP A 1 119 ? 4.895 5.356 -16.436 1.00 46.78 119 ASP A N 1
ATOM 918 C CA . ASP A 1 119 ? 6.019 5.837 -17.253 1.00 46.78 119 ASP A CA 1
ATOM 919 C C . ASP A 1 119 ? 7.392 5.299 -16.790 1.00 46.78 119 ASP A C 1
ATOM 921 O O . ASP A 1 119 ? 8.193 4.918 -17.644 1.00 46.78 119 ASP A O 1
ATOM 925 N N . SER A 1 120 ? 7.616 5.078 -15.485 1.00 48.03 120 SER A N 1
ATOM 926 C CA . SER A 1 120 ? 8.780 4.321 -14.973 1.00 48.03 120 SER A CA 1
ATOM 927 C C . SER A 1 120 ? 8.715 2.842 -15.392 1.00 48.03 120 SER A C 1
ATOM 929 O O . SER A 1 120 ? 9.716 2.234 -15.770 1.00 48.03 120 SER A O 1
ATOM 931 N N . TYR A 1 121 ? 7.503 2.272 -15.432 1.00 49.16 121 TYR A N 1
ATOM 932 C CA . TYR A 1 121 ? 7.248 0.904 -15.907 1.00 49.16 121 TYR A CA 1
ATOM 933 C C . TYR A 1 121 ? 7.237 0.767 -17.446 1.00 49.16 121 TYR A C 1
ATOM 935 O O . TYR A 1 121 ? 7.575 -0.296 -17.963 1.00 49.16 121 TYR A O 1
ATOM 943 N N . ARG A 1 122 ? 6.868 1.803 -18.209 1.00 45.28 122 ARG A N 1
ATOM 944 C CA . ARG A 1 122 ? 6.920 1.853 -19.685 1.00 45.28 122 ARG A CA 1
ATOM 945 C C . ARG A 1 122 ? 8.357 2.003 -20.167 1.00 45.28 122 ARG A C 1
ATOM 947 O O . ARG A 1 122 ? 8.700 1.368 -21.156 1.00 45.28 122 ARG A O 1
ATOM 954 N N . PHE A 1 123 ? 9.205 2.733 -19.439 1.00 49.22 123 PHE A N 1
ATOM 955 C CA . PHE A 1 123 ? 10.651 2.740 -19.668 1.00 49.22 123 PHE A CA 1
ATOM 956 C C . PHE A 1 123 ? 11.271 1.355 -19.409 1.00 49.22 123 PHE A C 1
ATOM 958 O O . PHE A 1 123 ? 11.973 0.818 -20.264 1.00 49.22 123 PHE A O 1
ATOM 965 N N . ALA A 1 124 ? 10.915 0.707 -18.292 1.00 45.62 124 ALA A N 1
ATOM 966 C CA . ALA A 1 124 ? 11.343 -0.664 -17.998 1.00 45.62 124 ALA A CA 1
ATOM 967 C C . ALA A 1 124 ? 10.854 -1.689 -19.047 1.00 45.62 124 ALA A C 1
ATOM 969 O O . ALA A 1 124 ? 11.605 -2.571 -19.460 1.00 45.62 124 ALA A O 1
ATOM 970 N N . ARG A 1 125 ? 9.611 -1.562 -19.534 1.00 46.34 125 ARG A N 1
ATOM 971 C CA . ARG A 1 125 ? 9.059 -2.432 -20.589 1.00 46.34 125 ARG A CA 1
ATOM 972 C C . ARG A 1 125 ? 9.642 -2.175 -21.981 1.00 46.34 125 ARG A C 1
ATOM 974 O O . ARG A 1 125 ? 9.628 -3.103 -22.779 1.00 46.34 125 ARG A O 1
ATOM 981 N N . LEU A 1 126 ? 10.145 -0.973 -22.261 1.00 47.34 126 LEU A N 1
ATOM 982 C CA . LEU A 1 126 ? 10.799 -0.624 -23.526 1.00 47.34 126 LEU A CA 1
ATOM 983 C C . LEU A 1 126 ? 12.220 -1.218 -23.624 1.00 47.34 126 LEU A C 1
ATOM 985 O O . LEU A 1 126 ? 12.572 -1.761 -24.662 1.00 47.34 126 LEU A O 1
ATOM 989 N N . ILE A 1 127 ? 13.019 -1.212 -22.545 1.00 43.56 127 ILE A N 1
ATOM 990 C CA . ILE A 1 127 ? 14.329 -1.909 -22.514 1.00 43.56 127 ILE A CA 1
ATOM 991 C C . ILE A 1 127 ? 14.151 -3.422 -22.711 1.00 43.56 127 ILE A C 1
ATOM 993 O O . ILE A 1 127 ? 14.918 -4.056 -23.433 1.00 43.56 12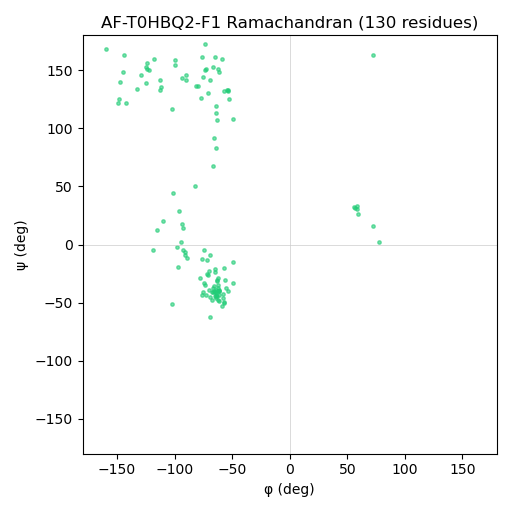7 ILE A O 1
ATOM 997 N N . LEU A 1 128 ? 13.116 -4.001 -22.096 1.00 47.41 128 LEU A N 1
ATOM 998 C CA . LEU A 1 128 ? 12.813 -5.430 -22.206 1.00 47.41 128 LEU A CA 1
ATOM 999 C C . LEU A 1 128 ? 12.412 -5.874 -23.628 1.00 47.41 128 LEU A C 1
ATOM 1001 O O . LEU A 1 128 ? 12.533 -7.059 -23.920 1.00 47.41 128 LEU A O 1
ATOM 1005 N N . SER A 1 129 ? 11.960 -4.970 -24.508 1.00 42.97 129 SER A N 1
ATOM 1006 C CA . SER A 1 129 ? 11.627 -5.276 -25.912 1.00 42.97 129 SER A CA 1
ATOM 1007 C C . SER A 1 129 ? 12.783 -5.090 -26.907 1.00 42.97 129 SER A C 1
ATOM 1009 O O . SER A 1 129 ? 12.637 -5.488 -28.054 1.00 42.97 129 SER A O 1
ATOM 1011 N N . GLU A 1 130 ? 13.915 -4.504 -26.496 1.00 57.19 130 GLU A N 1
ATOM 1012 C CA . GLU A 1 130 ? 15.098 -4.270 -27.356 1.00 57.19 130 GLU A CA 1
ATOM 1013 C C . GLU A 1 130 ? 16.198 -5.345 -27.192 1.00 57.19 130 GLU A C 1
ATOM 1015 O O . GLU A 1 130 ? 17.231 -5.296 -27.856 1.00 57.19 130 GLU A O 1
ATOM 1020 N N . LEU A 1 131 ? 16.010 -6.314 -26.289 1.00 46.16 131 LEU A N 1
ATOM 1021 C CA . LEU A 1 131 ? 16.942 -7.428 -26.023 1.00 46.16 131 LEU A CA 1
ATOM 1022 C C . LEU A 1 131 ? 16.357 -8.807 -26.381 1.00 46.16 131 LEU A C 1
ATOM 1024 O O . LEU A 1 131 ? 16.916 -9.835 -25.993 1.00 46.16 131 LEU A O 1
ATOM 1028 N N . SER A 1 132 ? 15.235 -8.826 -27.101 1.00 47.03 132 SER A N 1
ATOM 1029 C CA . SER A 1 132 ? 14.631 -10.018 -27.708 1.00 47.03 132 SER A CA 1
ATOM 1030 C C . SER A 1 132 ? 14.989 -10.133 -29.181 1.00 47.03 132 SER A C 1
ATOM 1032 O O . SER A 1 132 ? 14.808 -9.109 -29.876 1.00 47.03 132 SER A O 1
#

Mean predicted aligned error: 7.95 Å

Solvent-accessible surface area (backbone atoms only — not comparable to full-atom values): 7612 Å² total; per-residue (Å²): 134,84,78,72,77,76,50,68,33,59,50,24,50,53,50,44,49,52,51,38,54,77,68,66,62,75,33,72,80,68,55,71,70,55,46,52,65,51,51,71,37,86,83,50,69,52,34,89,49,67,55,31,27,29,50,63,27,27,31,31,53,80,81,74,54,56,70,68,63,46,52,28,35,57,60,34,66,31,61,43,82,61,57,96,78,22,33,24,38,52,38,21,47,32,43,58,97,94,43,74,47,63,37,55,22,64,78,80,77,50,95,79,57,62,61,64,38,68,65,68,53,49,53,55,52,51,59,64,62,72,79,109

Nearest PDB structures (foldseek):
  5u1i-assembly1_A  TM=4.956E-01  e=2.693E-02  Micromonospora echinospora
  5c5h-assembly1_A  TM=3.319E-01  e=3.049E+00  Escherichia coli K-12
  8pk5-assembly1_A  TM=2.106E-01  e=1.510E+00  Homo sapiens
  8jjp-assembly1_A  TM=1.910E-01  e=6.159E+00  Homo sapiens

Foldseek 3Di:
DDDDDQQQLNVLVVVLQVVCLVVVNADAADPLVVLVVVCVDPVLQEDQAPCSQQVSQHKYAPPRDDPSNVVSQVSNVQWDDPPPRIITGQWHWHDDPSGIDIAGHPPCPDPPRPGPDCVVVVVVVVVVVVVD

Sequence (132 aa):
MIHSPIDPADAALAALLQLLKARNYHFVTPTPATHGLVLSRPERREARKIEDVLGWSLPFGTSLLDREVMQLLETAGALEEAGEGRWRSLFRVSSLGGALFLHSAYPTDDEDAVFFGPDSYRFARLILSELS